Protein AF-A0A5J9VZ40-F1 (afdb_monomer)

Secondary structure (DSSP, 8-state):
-----HHHHHHHHHHTTS-GGG-HHHHHHHHHHHHHTTT-HHHHHHHHHHHHH---HHHHHHHHHHHHHHHHHHHHHHTT--EEE--SSTTS--EEE----PPPTTSPPPSSBHHHHHTTS----SS---B--------

Solvent-accessible surface area (backbone atoms only — not comparable to full-atom values): 8370 Å² total; per-residue (Å²): 130,87,81,74,46,60,39,59,48,20,42,50,51,28,43,62,90,53,66,56,84,84,36,56,71,58,44,51,51,32,41,53,43,23,61,70,37,58,95,35,65,67,57,35,52,54,52,14,48,56,41,40,80,44,87,41,73,68,56,47,50,52,50,44,55,47,53,54,52,47,49,55,27,48,54,35,41,77,73,73,36,71,28,69,36,75,34,72,48,80,87,53,86,64,46,74,53,81,80,87,78,86,81,59,95,87,55,90,72,55,90,43,44,42,66,36,39,39,66,48,78,38,81,84,75,84,89,81,68,58,37,72,87,77,76,77,84,75,129

Mean predicted aligned error: 8.85 Å

Foldseek 3Di:
DDPCQLLNVLQCLLQPPHDCVVPVLLSVLSNLLSVLCDPPSVSSNVLSNVNNVDVDNVLSVLSSVQSNQVSVQVVCVVVQHWGWHQASPNPDGTDIDNDDDDDDPPDDDFPAAPVCCRPVVDPDDDDDDHDYPPPDPDD

Sequence (139 aa):
MRHTSISSRVKTLAFGSMDPEMHPKFTQLAMEVARILNDSLLGANITAHLLRDNFDIHFWRKVLDFVTVLTHSLDLIIQGRPAQLERMDTSYKNLVVYHQYKCSSQQAVPKIGMVDVVYGRAKPCGKFEALTSLSTMNK

pLDDT: mean 77.77, std 15.24, range [28.55, 95.88]

Radius of gyration: 16.06 Å; Cα contacts (8 Å, |Δi|>4): 149; chains: 1; bounding box: 45×25×43 Å

Organism: NCBI:txid38414

Structure (mmCIF, N/CA/C/O backbone):
data_AF-A0A5J9VZ40-F1
#
_entry.id   AF-A0A5J9VZ40-F1
#
loop_
_atom_site.group_PDB
_atom_site.id
_atom_site.type_symbol
_atom_site.label_atom_id
_atom_site.label_alt_id
_atom_site.label_comp_id
_atom_site.label_asym_id
_atom_site.label_entity_id
_atom_site.label_seq_id
_atom_site.pdbx_PDB_ins_code
_atom_site.Cartn_x
_atom_site.Cartn_y
_atom_site.Cartn_z
_atom_site.occupancy
_atom_site.B_iso_or_equiv
_atom_site.auth_seq_id
_atom_site.auth_comp_id
_atom_site.auth_asym_id
_atom_site.auth_atom_id
_atom_site.pdbx_PDB_model_num
ATOM 1 N N . MET A 1 1 ? 25.342 -13.011 9.324 1.00 33.66 1 MET A N 1
ATOM 2 C CA . MET A 1 1 ? 23.899 -13.137 9.022 1.00 33.66 1 MET A CA 1
ATOM 3 C C . MET A 1 1 ? 23.501 -11.886 8.242 1.00 33.66 1 MET A C 1
ATOM 5 O O . MET A 1 1 ? 23.688 -10.798 8.768 1.00 33.66 1 MET A O 1
ATOM 9 N N . ARG A 1 2 ? 23.132 -11.986 6.954 1.00 39.97 2 ARG A N 1
ATOM 10 C CA . ARG A 1 2 ? 22.845 -10.790 6.136 1.00 39.97 2 ARG A CA 1
ATOM 11 C C . ARG A 1 2 ? 21.496 -10.223 6.576 1.00 39.97 2 ARG A C 1
ATOM 13 O O . ARG A 1 2 ? 20.471 -10.836 6.302 1.00 39.97 2 ARG A O 1
ATOM 20 N N . HIS A 1 3 ? 21.494 -9.079 7.252 1.00 44.28 3 HIS A N 1
ATOM 21 C CA . HIS A 1 3 ? 20.275 -8.295 7.411 1.00 44.28 3 HIS A CA 1
ATOM 22 C C . HIS A 1 3 ? 19.925 -7.717 6.039 1.00 44.28 3 HIS A C 1
ATOM 24 O O . HIS A 1 3 ? 20.432 -6.677 5.630 1.00 44.28 3 HIS A O 1
ATOM 30 N N . THR A 1 4 ? 19.115 -8.447 5.277 1.00 58.00 4 THR A N 1
ATOM 31 C CA . THR A 1 4 ? 18.535 -7.946 4.033 1.00 58.00 4 THR A CA 1
ATOM 32 C C . THR A 1 4 ? 17.579 -6.818 4.414 1.00 58.00 4 THR A C 1
ATOM 34 O O . THR A 1 4 ? 16.511 -7.074 4.969 1.00 58.00 4 THR A O 1
ATOM 37 N N . SER A 1 5 ? 17.994 -5.570 4.179 1.00 79.81 5 SER A N 1
ATOM 38 C CA . SER A 1 5 ? 17.183 -4.372 4.426 1.00 79.81 5 SER A CA 1
ATOM 39 C C . SER A 1 5 ? 15.802 -4.517 3.776 1.00 79.81 5 SER A C 1
ATOM 41 O O . SER A 1 5 ? 15.689 -5.082 2.682 1.00 79.81 5 SER A O 1
ATOM 43 N N . ILE A 1 6 ? 14.750 -3.993 4.412 1.00 77.56 6 ILE A N 1
ATOM 44 C C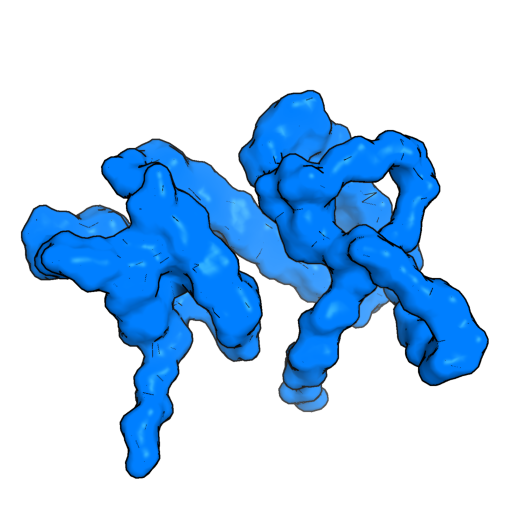A . ILE A 1 6 ? 13.377 -4.001 3.874 1.00 77.56 6 ILE A CA 1
ATOM 45 C C . ILE A 1 6 ? 13.351 -3.446 2.441 1.00 77.56 6 ILE A C 1
ATOM 47 O O . ILE A 1 6 ? 12.688 -4.021 1.584 1.00 77.56 6 ILE A O 1
ATOM 51 N N . SER A 1 7 ? 14.173 -2.433 2.144 1.00 81.31 7 SER A N 1
ATOM 52 C CA . SER A 1 7 ? 14.364 -1.899 0.787 1.00 81.31 7 SER A CA 1
ATOM 53 C C . SER A 1 7 ? 14.829 -2.957 -0.211 1.00 81.31 7 SER A C 1
ATOM 55 O O . SER A 1 7 ? 14.191 -3.168 -1.243 1.00 81.31 7 SER A O 1
ATOM 57 N N . SER A 1 8 ? 15.877 -3.713 0.130 1.00 82.94 8 SER A N 1
ATOM 58 C CA . SER A 1 8 ? 16.347 -4.805 -0.728 1.00 82.94 8 SER A CA 1
ATOM 59 C C . SER A 1 8 ? 15.305 -5.914 -0.892 1.00 82.94 8 SER A C 1
ATOM 61 O O . SER A 1 8 ? 15.196 -6.476 -1.974 1.00 82.94 8 SER A O 1
ATOM 63 N N . ARG A 1 9 ? 14.476 -6.187 0.125 1.00 84.38 9 ARG A N 1
ATOM 64 C CA . ARG A 1 9 ? 13.392 -7.175 0.014 1.00 84.38 9 ARG A CA 1
ATOM 65 C C . ARG A 1 9 ? 12.261 -6.711 -0.893 1.00 84.38 9 ARG A C 1
ATOM 67 O O . ARG A 1 9 ? 11.849 -7.485 -1.748 1.00 84.38 9 ARG A O 1
ATOM 74 N N . VAL A 1 10 ? 11.763 -5.486 -0.714 1.00 84.50 10 VAL A N 1
ATOM 75 C CA . VAL A 1 10 ? 10.695 -4.931 -1.561 1.00 84.50 10 VAL A CA 1
ATOM 76 C C . VAL A 1 10 ? 11.163 -4.886 -3.007 1.00 84.50 10 VAL A C 1
ATOM 78 O O . VAL A 1 10 ? 10.442 -5.356 -3.878 1.00 84.50 10 VAL A O 1
ATOM 81 N N . LYS A 1 11 ? 12.397 -4.428 -3.251 1.00 86.69 11 LYS A N 1
ATOM 82 C CA . LYS A 1 11 ? 13.007 -4.451 -4.583 1.00 86.69 11 LYS A CA 1
ATOM 83 C C . LYS A 1 11 ? 13.034 -5.873 -5.157 1.00 86.69 11 LYS A C 1
ATOM 85 O O . LYS A 1 11 ? 12.480 -6.099 -6.222 1.00 86.69 11 LYS A O 1
ATOM 90 N N . THR A 1 12 ? 13.596 -6.854 -4.452 1.00 89.75 12 THR A N 1
ATOM 91 C CA . THR A 1 12 ? 13.658 -8.236 -4.962 1.00 89.75 12 THR A CA 1
ATOM 92 C C . THR A 1 12 ? 12.271 -8.835 -5.217 1.00 89.75 12 THR A C 1
ATOM 94 O O . THR A 1 12 ? 12.042 -9.460 -6.247 1.00 89.75 12 THR A O 1
ATOM 97 N N . LEU A 1 13 ? 11.327 -8.650 -4.293 1.00 91.56 13 LEU A N 1
ATOM 98 C CA . LEU A 1 13 ? 10.002 -9.261 -4.387 1.00 91.56 13 LEU A CA 1
ATOM 99 C C . LEU A 1 13 ? 9.115 -8.596 -5.446 1.00 91.56 13 LEU A C 1
ATOM 101 O O . LEU A 1 13 ? 8.404 -9.316 -6.141 1.00 91.56 13 LEU A O 1
ATOM 105 N N . ALA A 1 14 ? 9.162 -7.267 -5.577 1.00 91.88 14 ALA A N 1
ATOM 106 C CA . ALA A 1 14 ? 8.339 -6.521 -6.531 1.00 91.88 14 ALA A CA 1
ATOM 107 C C . ALA A 1 14 ? 8.787 -6.732 -7.982 1.00 91.88 14 ALA A C 1
ATOM 109 O O . ALA A 1 14 ? 7.955 -6.771 -8.882 1.00 91.88 14 ALA A O 1
ATOM 110 N N . PHE A 1 15 ? 10.093 -6.896 -8.209 1.00 93.25 15 PHE A N 1
ATOM 111 C CA . PHE A 1 15 ? 10.647 -7.134 -9.543 1.00 93.25 15 PHE A CA 1
ATOM 112 C C . PHE A 1 15 ? 10.624 -8.609 -9.958 1.00 93.25 15 PHE A C 1
ATOM 114 O O . PHE A 1 15 ? 10.568 -8.912 -11.148 1.00 93.25 15 PHE A O 1
ATOM 121 N N . GLY A 1 16 ? 10.649 -9.545 -9.003 1.00 89.25 16 GLY A N 1
ATOM 122 C CA . GLY A 1 16 ? 10.676 -10.973 -9.311 1.00 89.25 16 GLY A CA 1
ATOM 123 C C . GLY A 1 16 ? 11.915 -11.341 -10.133 1.00 89.25 16 GLY A C 1
ATOM 124 O O . GLY A 1 16 ? 13.032 -11.258 -9.632 1.00 89.25 16 GLY A O 1
ATOM 125 N N . SER A 1 17 ? 11.714 -11.756 -11.387 1.00 89.12 17 SER A N 1
ATOM 126 C CA . SER A 1 17 ? 12.792 -12.075 -12.335 1.00 89.12 17 SER A CA 1
ATOM 127 C C . SER A 1 17 ? 13.205 -10.902 -13.233 1.00 89.12 17 SER A C 1
ATOM 129 O O . SER A 1 17 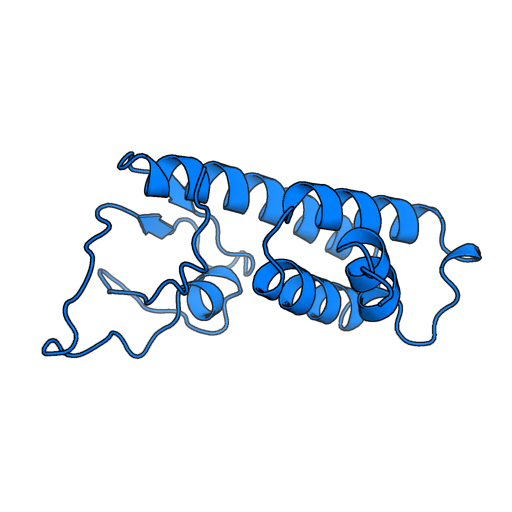? 14.104 -11.066 -14.053 1.00 89.12 17 SER A O 1
ATOM 131 N N . MET A 1 18 ? 12.533 -9.751 -13.142 1.00 91.06 18 MET A N 1
ATOM 132 C CA . MET A 1 18 ? 12.842 -8.571 -13.953 1.00 91.06 18 MET A CA 1
ATOM 133 C C . MET A 1 18 ? 14.077 -7.857 -13.408 1.00 91.06 18 MET A C 1
ATOM 135 O O . MET A 1 18 ? 14.232 -7.734 -12.193 1.00 91.06 18 MET A O 1
ATOM 139 N N . ASP A 1 19 ? 14.930 -7.348 -14.297 1.00 89.81 19 ASP A N 1
ATOM 140 C CA . ASP A 1 19 ? 16.123 -6.600 -13.903 1.00 89.81 19 ASP A CA 1
ATOM 141 C C . ASP A 1 19 ? 15.751 -5.180 -13.423 1.00 89.81 19 ASP A C 1
ATOM 143 O O . ASP A 1 19 ? 15.275 -4.365 -14.220 1.00 89.81 19 ASP A O 1
ATOM 147 N N . PRO A 1 20 ? 15.974 -4.834 -12.142 1.00 88.50 20 PRO A N 1
ATOM 148 C CA . PRO A 1 20 ? 15.658 -3.507 -11.627 1.00 88.50 20 PRO A CA 1
ATOM 149 C C . PRO A 1 20 ? 16.479 -2.373 -12.259 1.00 88.50 20 PRO A C 1
ATOM 151 O O . PRO A 1 20 ? 16.033 -1.221 -12.232 1.00 88.50 20 PRO A O 1
ATOM 154 N N . GLU A 1 21 ? 17.665 -2.664 -12.805 1.00 90.44 21 GLU A N 1
ATOM 155 C CA . GLU A 1 21 ? 18.519 -1.664 -13.464 1.00 90.44 21 GLU A CA 1
ATOM 156 C C . GLU A 1 21 ? 17.905 -1.173 -14.780 1.00 90.44 21 GLU A C 1
ATOM 158 O O . GLU A 1 21 ? 18.014 0.005 -15.120 1.00 90.44 21 GLU A O 1
ATOM 163 N N . MET A 1 22 ? 17.134 -2.032 -15.451 1.00 93.56 22 MET A N 1
ATOM 164 C CA . MET A 1 22 ? 16.402 -1.702 -16.680 1.00 93.56 22 MET A CA 1
ATOM 165 C C . MET A 1 22 ? 15.163 -0.827 -16.433 1.00 93.56 22 MET A C 1
ATOM 167 O O . MET A 1 22 ? 14.565 -0.294 -17.369 1.00 93.56 22 MET A O 1
ATOM 171 N N . HIS A 1 23 ? 14.764 -0.650 -15.171 1.00 93.56 23 HIS A N 1
ATOM 172 C CA . HIS A 1 23 ? 13.517 0.008 -14.786 1.00 93.56 23 HIS A CA 1
ATOM 173 C C . HIS A 1 23 ? 13.728 1.016 -13.636 1.00 93.56 23 HIS A C 1
ATOM 175 O O . HIS A 1 23 ? 13.127 0.888 -12.563 1.00 93.56 23 HIS A O 1
ATOM 181 N N . 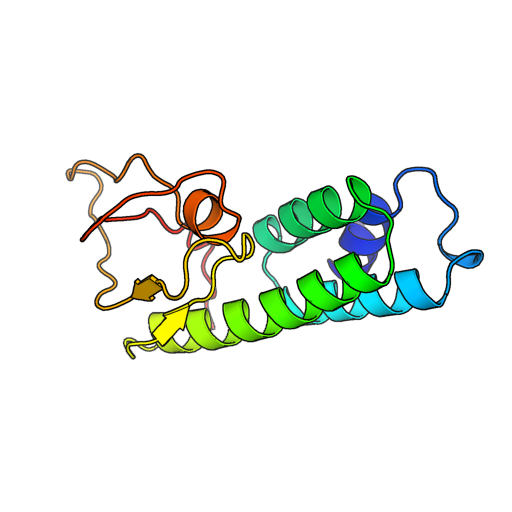PRO A 1 24 ? 14.532 2.078 -13.836 1.00 93.38 24 PRO A N 1
ATOM 182 C CA . PRO A 1 24 ? 14.962 2.976 -12.759 1.00 93.38 24 PRO A CA 1
ATOM 183 C C . PRO A 1 24 ? 13.802 3.669 -12.026 1.00 93.38 24 PRO A C 1
ATOM 185 O O . PRO A 1 24 ? 13.841 3.811 -10.805 1.00 93.38 24 PRO A O 1
ATOM 188 N N . LYS A 1 25 ? 12.725 4.036 -12.738 1.00 95.31 25 LYS A N 1
ATOM 189 C CA . LYS A 1 25 ? 11.528 4.652 -12.131 1.00 95.31 25 LYS A CA 1
ATOM 190 C C . LYS A 1 25 ? 10.801 3.703 -11.173 1.00 95.31 25 LYS A C 1
ATOM 192 O O . LYS A 1 25 ? 10.375 4.122 -10.102 1.00 95.31 25 LYS A O 1
ATOM 197 N N . PHE A 1 26 ? 10.679 2.431 -11.544 1.00 94.88 26 PHE A N 1
ATOM 198 C CA . PHE A 1 26 ? 10.083 1.404 -10.688 1.00 94.88 26 PHE A CA 1
ATOM 199 C C . PHE A 1 26 ? 10.980 1.147 -9.475 1.00 94.88 26 PHE A C 1
ATOM 201 O O . PHE A 1 26 ? 10.499 1.086 -8.348 1.00 94.88 26 PHE A O 1
ATOM 208 N N . THR A 1 27 ? 12.298 1.099 -9.682 1.00 94.62 27 THR A N 1
ATOM 209 C CA . THR A 1 27 ? 13.263 0.909 -8.594 1.00 94.62 27 THR A CA 1
ATOM 210 C C . THR A 1 27 ? 13.161 2.032 -7.566 1.00 94.62 27 THR A C 1
ATOM 212 O O . THR A 1 27 ? 13.135 1.754 -6.368 1.00 94.62 27 THR A O 1
ATOM 215 N N . GLN A 1 28 ? 13.024 3.284 -8.011 1.00 94.50 28 GLN A N 1
ATOM 216 C CA . GLN A 1 28 ? 12.791 4.419 -7.118 1.00 94.50 28 GLN A CA 1
ATOM 217 C C . GLN A 1 28 ? 11.505 4.248 -6.294 1.00 94.50 28 GLN A C 1
ATOM 219 O O . GLN A 1 28 ? 11.555 4.338 -5.069 1.00 94.50 28 GLN A O 1
ATOM 224 N N . LEU A 1 29 ? 10.377 3.931 -6.939 1.00 95.88 29 LEU A N 1
ATOM 225 C CA . LEU A 1 29 ? 9.098 3.732 -6.244 1.00 95.88 29 LEU A CA 1
ATOM 226 C C . LEU A 1 29 ? 9.158 2.577 -5.234 1.00 95.88 29 LEU A C 1
ATOM 228 O O . LEU A 1 29 ? 8.679 2.721 -4.113 1.00 95.88 29 LEU A O 1
ATOM 232 N N . ALA A 1 30 ? 9.791 1.453 -5.582 1.00 93.38 30 ALA A N 1
ATOM 233 C CA . ALA A 1 30 ? 9.977 0.327 -4.663 1.00 93.38 30 ALA A CA 1
ATOM 234 C C . ALA A 1 30 ? 10.773 0.728 -3.410 1.00 93.38 30 ALA A C 1
ATOM 236 O O . ALA A 1 30 ? 10.433 0.319 -2.298 1.00 93.38 30 ALA A O 1
ATOM 237 N N . MET A 1 31 ? 11.818 1.545 -3.573 1.00 92.44 31 MET A N 1
ATOM 238 C CA . MET A 1 31 ? 12.602 2.052 -2.446 1.00 92.44 31 MET A CA 1
ATOM 239 C C . MET A 1 31 ? 11.802 3.032 -1.580 1.00 92.44 31 MET A C 1
ATOM 241 O O . MET A 1 31 ? 11.891 2.967 -0.354 1.00 92.44 31 MET A O 1
ATOM 245 N N . GLU A 1 32 ? 11.000 3.910 -2.185 1.00 94.69 32 GLU A N 1
ATOM 246 C CA . GLU A 1 32 ? 10.131 4.839 -1.453 1.00 94.69 32 GLU A CA 1
ATOM 247 C C . GLU A 1 32 ? 9.055 4.095 -0.652 1.00 94.69 32 GLU A C 1
ATOM 249 O O . GLU A 1 32 ? 8.895 4.353 0.542 1.00 94.69 32 GLU A O 1
ATOM 254 N N . VAL A 1 33 ? 8.399 3.101 -1.261 1.00 91.50 33 VAL A N 1
ATOM 255 C CA . VAL A 1 33 ? 7.452 2.204 -0.580 1.00 91.50 33 VAL A CA 1
ATOM 256 C C . VAL A 1 33 ? 8.123 1.508 0.604 1.00 91.50 33 VAL A C 1
ATOM 258 O O . VAL A 1 33 ? 7.584 1.506 1.710 1.00 91.50 33 VAL A O 1
ATOM 261 N N . ALA A 1 34 ? 9.321 0.955 0.409 1.00 90.06 34 ALA A N 1
ATOM 262 C CA . ALA A 1 34 ? 10.053 0.286 1.479 1.00 90.06 34 ALA A CA 1
ATOM 263 C C . ALA A 1 34 ? 10.425 1.221 2.636 1.00 90.06 34 ALA A C 1
ATOM 265 O O . ALA A 1 34 ? 10.416 0.798 3.790 1.00 90.06 34 ALA A O 1
ATOM 266 N N . ARG A 1 35 ? 10.743 2.484 2.330 1.00 90.75 35 ARG A N 1
ATOM 267 C CA . ARG A 1 35 ? 11.043 3.516 3.327 1.00 90.75 35 ARG A CA 1
ATOM 268 C C . ARG A 1 35 ? 9.806 3.905 4.136 1.00 90.75 35 ARG A C 1
ATOM 270 O O . ARG A 1 35 ? 9.938 4.216 5.311 1.00 90.75 35 ARG A O 1
ATOM 277 N N . ILE A 1 36 ? 8.623 3.918 3.527 1.00 90.00 36 ILE A N 1
ATOM 278 C CA . ILE A 1 36 ? 7.368 4.236 4.226 1.00 90.00 36 ILE A CA 1
ATOM 279 C C . ILE A 1 36 ? 6.924 3.071 5.105 1.00 90.00 36 ILE A C 1
ATOM 281 O O . ILE A 1 36 ? 6.504 3.274 6.238 1.00 90.00 36 ILE A O 1
ATOM 285 N N . LEU A 1 37 ? 7.057 1.845 4.604 1.00 85.69 37 LEU A N 1
ATOM 286 C CA . LEU A 1 37 ? 6.725 0.622 5.336 1.00 85.69 37 LEU A CA 1
ATOM 287 C C . LEU A 1 37 ? 7.813 0.220 6.342 1.00 85.69 37 LEU A C 1
ATOM 289 O O . LEU A 1 37 ? 7.862 -0.946 6.734 1.00 85.69 37 LEU A O 1
ATOM 293 N N . ASN A 1 38 ? 8.694 1.151 6.726 1.00 76.31 38 ASN A N 1
ATOM 294 C CA . ASN A 1 38 ? 9.833 0.906 7.604 1.00 76.31 38 ASN A CA 1
ATOM 295 C C . ASN A 1 38 ? 9.425 0.046 8.811 1.00 76.31 38 ASN A C 1
ATOM 297 O O . ASN A 1 38 ? 8.377 0.258 9.415 1.00 76.31 38 ASN A O 1
ATOM 301 N N . ASP A 1 39 ? 10.234 -0.969 9.108 1.00 72.56 39 ASP A N 1
ATOM 302 C CA . ASP A 1 39 ? 10.024 -1.976 10.160 1.00 72.56 39 ASP A CA 1
ATOM 303 C C . ASP A 1 39 ? 8.787 -2.899 10.011 1.00 72.56 39 ASP A C 1
ATOM 305 O O . ASP A 1 39 ? 8.680 -3.906 10.715 1.00 72.56 39 ASP A O 1
ATOM 309 N N . SER A 1 40 ? 7.894 -2.669 9.037 1.00 81.00 40 SER A N 1
ATOM 310 C CA . SER A 1 40 ? 6.740 -3.536 8.748 1.00 81.00 40 SER A CA 1
ATOM 311 C C . SER A 1 40 ? 7.069 -4.604 7.702 1.00 81.00 40 SER A C 1
ATOM 313 O O . SER A 1 40 ? 6.798 -4.464 6.507 1.00 81.00 40 SER A O 1
ATOM 315 N N . LEU A 1 41 ? 7.620 -5.734 8.156 1.00 82.38 41 LEU A N 1
ATOM 316 C CA . LEU A 1 41 ? 7.958 -6.863 7.278 1.00 82.38 41 LEU A CA 1
ATOM 317 C C . LEU A 1 41 ? 6.735 -7.436 6.543 1.00 82.38 41 LEU A C 1
ATOM 319 O O . LEU A 1 41 ? 6.817 -7.784 5.363 1.00 82.38 41 LEU A O 1
ATOM 323 N N . LEU A 1 42 ? 5.602 -7.545 7.242 1.00 82.12 42 LEU A N 1
ATOM 324 C CA . LEU A 1 42 ? 4.356 -8.039 6.661 1.00 82.12 42 LEU A CA 1
ATOM 325 C C . LEU A 1 42 ? 3.822 -7.068 5.602 1.00 82.12 42 LEU A C 1
ATOM 327 O O . LEU A 1 42 ? 3.495 -7.507 4.500 1.00 82.12 42 LEU A O 1
ATOM 331 N N . GLY A 1 43 ? 3.792 -5.766 5.914 1.00 82.81 43 GLY A N 1
ATOM 332 C CA . GLY A 1 43 ? 3.376 -4.727 4.972 1.00 82.81 43 GLY A CA 1
ATOM 333 C C . GLY A 1 43 ? 4.246 -4.739 3.721 1.00 82.81 43 GLY A C 1
ATOM 334 O O . GLY A 1 43 ? 3.726 -4.869 2.618 1.00 82.81 43 GLY A O 1
ATOM 335 N N . ALA A 1 44 ? 5.570 -4.730 3.896 1.00 87.94 44 ALA A N 1
ATOM 336 C CA . ALA A 1 44 ? 6.532 -4.775 2.799 1.00 87.94 44 ALA A CA 1
ATOM 337 C C . ALA A 1 44 ? 6.336 -5.992 1.881 1.00 87.94 44 ALA A C 1
ATOM 339 O O . ALA A 1 44 ? 6.356 -5.849 0.660 1.00 87.94 44 ALA A O 1
ATOM 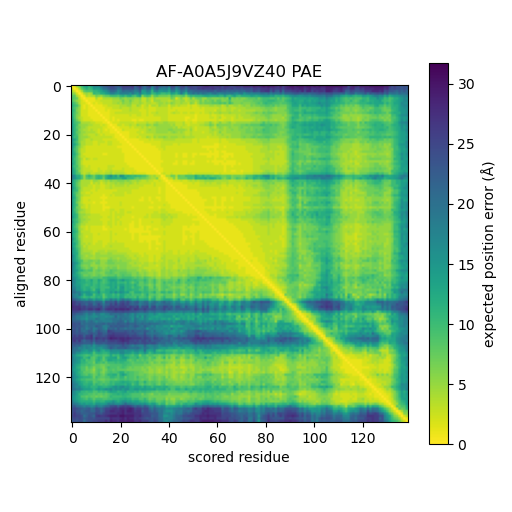340 N N . ASN A 1 45 ? 6.112 -7.185 2.446 1.00 88.31 45 ASN A N 1
ATOM 341 C CA . ASN A 1 45 ? 5.871 -8.383 1.644 1.00 88.31 45 ASN A CA 1
ATOM 342 C C . ASN A 1 45 ? 4.551 -8.279 0.863 1.00 88.31 45 ASN A C 1
ATOM 344 O O . ASN A 1 45 ? 4.557 -8.551 -0.335 1.00 88.31 45 ASN A O 1
ATOM 348 N N . ILE A 1 46 ? 3.441 -7.885 1.501 1.00 85.81 46 ILE A N 1
ATOM 349 C CA . ILE A 1 46 ? 2.132 -7.765 0.831 1.00 85.81 46 ILE A CA 1
ATOM 350 C C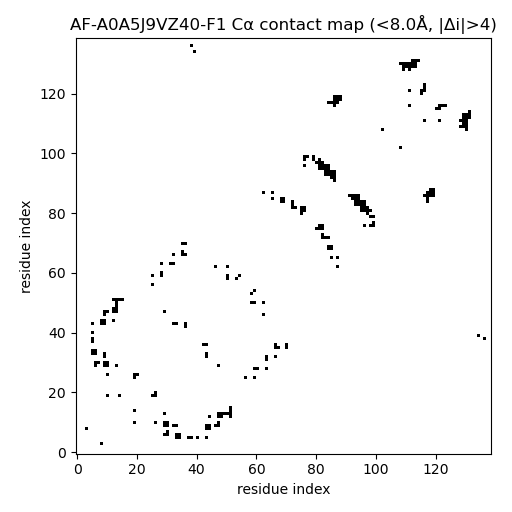 . ILE A 1 46 ? 2.216 -6.751 -0.311 1.00 85.81 46 ILE A C 1
ATOM 352 O O . ILE A 1 46 ? 1.851 -7.063 -1.443 1.00 85.81 46 ILE A O 1
ATOM 356 N N . THR A 1 47 ? 2.750 -5.560 -0.034 1.00 88.69 47 THR A N 1
ATOM 357 C CA . THR A 1 47 ? 2.861 -4.497 -1.032 1.00 88.69 47 THR A CA 1
ATOM 358 C C . THR A 1 47 ? 3.767 -4.905 -2.189 1.00 88.69 47 THR A C 1
ATOM 360 O O . THR A 1 47 ? 3.411 -4.670 -3.338 1.00 88.69 47 THR A O 1
ATOM 363 N N . ALA A 1 48 ? 4.892 -5.578 -1.929 1.00 92.06 48 ALA A N 1
ATOM 364 C CA . ALA A 1 48 ? 5.767 -6.046 -3.000 1.00 92.06 48 ALA A CA 1
ATOM 365 C C . ALA A 1 48 ? 5.084 -7.069 -3.925 1.00 92.06 48 ALA A C 1
ATOM 367 O O . ALA A 1 48 ? 5.262 -6.999 -5.137 1.00 92.06 48 ALA A O 1
ATOM 368 N N . HIS A 1 49 ? 4.268 -7.980 -3.382 1.00 90.62 49 HIS A N 1
ATOM 369 C CA . HIS A 1 49 ? 3.499 -8.921 -4.206 1.00 90.62 49 HIS A CA 1
ATOM 370 C C . HIS A 1 49 ? 2.445 -8.195 -5.051 1.00 90.62 49 HIS A C 1
ATOM 372 O O . HIS A 1 49 ? 2.348 -8.457 -6.242 1.00 90.62 49 HIS A O 1
ATOM 378 N N . LEU A 1 50 ? 1.735 -7.219 -4.474 1.00 88.44 50 LEU A N 1
ATOM 379 C CA . LEU A 1 50 ? 0.767 -6.404 -5.218 1.00 88.44 50 LEU A CA 1
ATOM 380 C C . LEU A 1 50 ? 1.412 -5.632 -6.373 1.00 88.44 50 LEU A C 1
ATOM 382 O O . LEU A 1 50 ? 0.851 -5.578 -7.462 1.00 88.44 50 LEU A O 1
ATOM 386 N N . LEU A 1 51 ? 2.588 -5.044 -6.141 1.00 92.62 51 LEU A N 1
ATOM 387 C CA . LEU A 1 51 ? 3.354 -4.338 -7.170 1.00 92.62 51 LEU A CA 1
ATOM 388 C C . LEU A 1 51 ? 3.816 -5.285 -8.286 1.00 92.62 51 LEU A C 1
ATOM 390 O O . LEU A 1 51 ? 3.757 -4.918 -9.458 1.00 92.62 51 LEU A O 1
ATOM 394 N N . ARG A 1 52 ? 4.245 -6.504 -7.935 1.00 93.38 52 ARG A N 1
ATOM 395 C CA . ARG A 1 52 ? 4.658 -7.526 -8.906 1.00 93.38 52 ARG A CA 1
ATOM 396 C C . ARG A 1 52 ? 3.497 -7.992 -9.781 1.00 93.38 52 ARG A C 1
ATOM 398 O O . ARG A 1 52 ? 3.672 -8.164 -10.983 1.00 93.38 52 ARG A O 1
ATOM 405 N N . ASP A 1 53 ? 2.329 -8.200 -9.181 1.00 90.25 53 ASP A N 1
ATOM 406 C CA . ASP A 1 53 ? 1.150 -8.718 -9.880 1.00 90.25 53 ASP A CA 1
ATOM 407 C C . ASP A 1 53 ? 0.561 -7.689 -10.868 1.00 90.25 53 ASP A C 1
ATOM 409 O O . ASP A 1 53 ? -0.200 -8.056 -11.764 1.00 90.25 53 ASP A O 1
ATOM 413 N N . ASN A 1 54 ? 0.932 -6.407 -10.745 1.00 89.06 54 ASN A N 1
ATOM 414 C CA . ASN A 1 54 ? 0.567 -5.355 -11.690 1.00 89.06 54 ASN A CA 1
ATOM 415 C C . ASN A 1 54 ? 1.736 -4.386 -11.944 1.00 89.06 54 ASN A C 1
ATOM 417 O O . ASN A 1 54 ? 1.905 -3.367 -11.265 1.00 89.06 54 ASN A O 1
ATOM 421 N N . PHE A 1 55 ? 2.540 -4.708 -12.959 1.00 90.31 55 PHE A N 1
ATOM 422 C CA . PHE A 1 55 ? 3.726 -3.947 -13.350 1.00 90.31 55 PHE A CA 1
ATOM 423 C C . PHE A 1 55 ? 3.381 -2.734 -14.239 1.00 90.31 55 PHE A C 1
ATOM 425 O O . PHE A 1 55 ? 3.774 -2.648 -15.400 1.00 90.31 55 PHE A O 1
ATOM 432 N N . ASP A 1 56 ? 2.628 -1.786 -13.680 1.00 93.12 56 ASP A N 1
ATOM 433 C CA . ASP A 1 56 ? 2.249 -0.521 -14.317 1.00 93.12 56 ASP A CA 1
ATOM 434 C C . ASP A 1 56 ? 2.677 0.682 -13.462 1.00 93.12 56 ASP A C 1
ATOM 436 O O . ASP A 1 56 ? 2.508 0.704 -12.241 1.00 93.12 56 ASP A O 1
ATOM 440 N N . ILE A 1 57 ? 3.226 1.722 -14.094 1.00 93.12 57 ILE A N 1
ATOM 441 C CA . ILE A 1 57 ? 3.802 2.858 -13.360 1.00 93.12 57 ILE A CA 1
ATOM 442 C C . ILE A 1 57 ? 2.739 3.700 -12.642 1.00 93.12 57 ILE A C 1
ATOM 444 O O . ILE A 1 57 ? 3.009 4.251 -11.572 1.00 93.12 57 ILE A O 1
ATOM 448 N N . HIS A 1 58 ? 1.530 3.807 -13.200 1.00 93.00 58 HIS A N 1
ATOM 449 C CA . HIS A 1 58 ? 0.433 4.530 -12.562 1.00 93.00 58 HIS A CA 1
ATOM 450 C C . HIS A 1 58 ? -0.103 3.740 -11.371 1.00 93.00 58 HIS A C 1
ATOM 452 O O . HIS A 1 58 ? -0.364 4.322 -10.318 1.00 93.00 58 HIS A O 1
ATOM 458 N N . PHE A 1 59 ? -0.185 2.415 -11.500 1.00 89.94 59 PHE A N 1
ATOM 459 C CA . PHE A 1 59 ? -0.521 1.527 -10.398 1.00 89.94 59 PHE A CA 1
ATOM 460 C C . PHE A 1 59 ? 0.494 1.627 -9.253 1.00 89.94 59 PHE A C 1
ATOM 462 O O . PHE A 1 59 ? 0.099 1.811 -8.104 1.00 89.94 59 PHE A O 1
ATOM 469 N N . TRP A 1 60 ? 1.796 1.595 -9.548 1.00 94.31 60 TRP A N 1
ATOM 470 C CA . TRP A 1 60 ? 2.843 1.712 -8.527 1.00 94.31 60 TRP A CA 1
ATOM 471 C C . TRP A 1 60 ? 2.803 3.062 -7.799 1.00 94.31 60 TRP A C 1
ATOM 473 O O . TRP A 1 60 ? 2.969 3.106 -6.581 1.00 94.31 60 TRP A O 1
ATOM 483 N N . ARG A 1 61 ? 2.519 4.159 -8.514 1.00 94.19 61 ARG A N 1
ATOM 484 C CA . ARG A 1 61 ? 2.290 5.477 -7.895 1.00 94.19 61 ARG A CA 1
ATOM 485 C C . ARG A 1 61 ? 1.057 5.482 -6.994 1.00 94.19 61 ARG A C 1
ATOM 487 O O . ARG A 1 61 ? 1.145 5.928 -5.859 1.00 94.19 61 ARG A O 1
ATOM 494 N N . LYS A 1 62 ? -0.058 4.902 -7.451 1.00 90.69 62 LYS A N 1
ATOM 495 C CA . LYS A 1 62 ? -1.276 4.762 -6.639 1.00 90.69 62 LYS A CA 1
ATOM 496 C C . LYS A 1 62 ? -1.015 3.964 -5.356 1.00 90.69 62 LYS A C 1
ATOM 498 O O . LYS A 1 62 ? -1.530 4.318 -4.301 1.00 90.69 62 LYS A O 1
ATOM 503 N N . VAL A 1 63 ? -0.216 2.896 -5.435 1.00 90.38 63 VAL A N 1
ATOM 504 C CA . VAL A 1 63 ? 0.212 2.119 -4.261 1.00 90.38 63 VAL A CA 1
ATOM 505 C C . VAL A 1 63 ? 1.042 2.979 -3.312 1.00 90.38 63 VAL A C 1
ATOM 507 O O . VAL A 1 63 ? 0.803 2.924 -2.110 1.00 90.38 63 VAL A O 1
ATOM 510 N N . LEU A 1 64 ? 1.988 3.769 -3.828 1.00 92.25 64 LEU A N 1
ATOM 511 C CA . LEU A 1 64 ? 2.811 4.671 -3.021 1.00 92.25 64 LEU A CA 1
ATOM 512 C C . LEU A 1 64 ? 1.955 5.699 -2.260 1.00 92.25 64 LEU A C 1
ATOM 514 O O . LEU A 1 64 ? 2.106 5.846 -1.045 1.00 92.25 64 LEU A O 1
ATOM 518 N N . ASP A 1 65 ? 1.029 6.365 -2.951 1.00 90.56 65 ASP A N 1
ATOM 519 C CA . ASP A 1 65 ? 0.101 7.322 -2.336 1.00 90.56 65 ASP A CA 1
ATOM 520 C C . ASP A 1 65 ? -0.729 6.639 -1.240 1.00 90.56 65 ASP A C 1
ATOM 522 O O . ASP A 1 65 ? -0.830 7.124 -0.111 1.00 90.56 65 ASP A O 1
ATOM 526 N N . PHE A 1 66 ? -1.245 5.446 -1.539 1.00 87.12 66 PHE A N 1
ATOM 527 C CA . PHE A 1 66 ? -2.028 4.652 -0.603 1.00 87.12 66 PHE A CA 1
ATOM 528 C C . PHE A 1 66 ? -1.246 4.254 0.653 1.00 87.12 66 PHE A C 1
ATOM 530 O O . PHE A 1 66 ? -1.746 4.450 1.760 1.00 87.12 66 PHE A O 1
ATOM 537 N N . VAL A 1 67 ? -0.024 3.719 0.523 1.00 87.62 67 VAL A N 1
ATOM 538 C CA . VAL A 1 67 ? 0.773 3.332 1.702 1.00 87.62 67 VAL A CA 1
ATOM 539 C C . VAL A 1 67 ? 1.181 4.547 2.530 1.00 87.62 67 VAL A C 1
ATOM 541 O O . VAL A 1 67 ? 1.257 4.443 3.750 1.00 87.62 67 VAL A O 1
ATOM 544 N N . THR A 1 68 ? 1.374 5.708 1.897 1.00 88.62 68 THR A N 1
ATOM 545 C CA . THR A 1 68 ? 1.648 6.972 2.595 1.00 88.62 68 THR A CA 1
ATOM 546 C C . THR A 1 68 ? 0.482 7.356 3.506 1.00 88.62 68 THR A C 1
ATOM 548 O O . THR A 1 68 ? 0.679 7.606 4.697 1.00 88.62 68 THR A O 1
ATOM 551 N N . VAL A 1 69 ? -0.741 7.354 2.966 1.00 85.31 69 VAL A N 1
ATOM 552 C CA . VAL A 1 69 ? -1.961 7.667 3.727 1.00 85.31 69 VAL A CA 1
ATOM 553 C C . VAL A 1 69 ? -2.220 6.610 4.800 1.00 85.31 69 VAL A C 1
ATOM 555 O O . VAL A 1 69 ? -2.494 6.956 5.948 1.00 85.31 69 VAL A O 1
ATOM 558 N N . LEU A 1 70 ? -2.084 5.325 4.458 1.00 83.31 70 LEU A N 1
ATOM 559 C CA . LEU A 1 70 ? -2.287 4.206 5.379 1.00 83.31 70 LEU A CA 1
ATOM 560 C C . LEU A 1 70 ? -1.359 4.296 6.592 1.00 83.31 70 LEU A C 1
ATOM 562 O O . LEU A 1 70 ? -1.846 4.207 7.716 1.00 83.31 70 LEU A O 1
ATOM 566 N N . THR A 1 71 ? -0.053 4.489 6.390 1.00 83.19 71 THR A N 1
ATOM 567 C CA . THR A 1 71 ? 0.909 4.581 7.498 1.00 83.19 71 THR A CA 1
ATOM 568 C C . THR A 1 71 ? 0.589 5.765 8.408 1.00 83.19 71 THR A C 1
ATOM 570 O O . THR A 1 71 ? 0.503 5.588 9.620 1.00 83.19 71 THR A O 1
ATOM 573 N N . HIS A 1 72 ? 0.305 6.943 7.843 1.00 83.19 72 HIS A N 1
ATOM 574 C CA . HIS A 1 72 ? -0.063 8.117 8.637 1.00 83.19 72 HIS A CA 1
ATOM 575 C C . HIS A 1 72 ? -1.356 7.898 9.445 1.00 83.19 72 HIS A C 1
ATOM 577 O O . HIS A 1 72 ? -1.420 8.220 10.632 1.00 83.19 72 HIS A O 1
ATOM 583 N N . SER A 1 73 ? -2.389 7.312 8.833 1.00 81.50 73 SER A N 1
ATOM 584 C CA . SER A 1 73 ? -3.640 6.998 9.532 1.00 81.50 73 SER A CA 1
ATOM 585 C C . SER A 1 73 ? -3.449 5.932 10.613 1.00 81.50 73 SER A C 1
ATOM 587 O O . SER A 1 73 ? -4.043 6.048 11.684 1.00 81.50 73 SER A O 1
ATOM 589 N N . LEU A 1 74 ? -2.608 4.918 10.382 1.00 78.50 74 LEU A N 1
ATOM 590 C CA . LEU A 1 74 ? -2.276 3.913 11.395 1.00 78.50 74 LEU A CA 1
ATOM 591 C C . LEU A 1 74 ? -1.531 4.526 12.584 1.00 78.50 74 LEU A C 1
ATOM 593 O O . LEU A 1 74 ? -1.865 4.196 13.719 1.00 78.50 74 LEU A O 1
ATOM 597 N N . ASP A 1 75 ? -0.601 5.452 12.351 1.00 81.06 75 ASP A N 1
ATOM 598 C CA . ASP A 1 75 ? 0.100 6.162 13.426 1.00 81.06 75 ASP A CA 1
ATOM 599 C C . ASP A 1 75 ? -0.871 6.962 14.305 1.00 81.06 75 ASP A C 1
ATOM 601 O O . ASP A 1 75 ? -0.762 6.943 15.533 1.00 81.06 75 ASP A O 1
ATOM 605 N N . LEU A 1 76 ? -1.861 7.625 13.695 1.00 80.75 76 LEU A N 1
ATOM 606 C CA . LEU A 1 76 ? -2.926 8.314 14.429 1.00 80.75 76 LEU A CA 1
ATOM 607 C C . LEU A 1 76 ? -3.765 7.334 15.263 1.00 80.75 76 LEU A C 1
ATOM 609 O O . LEU A 1 76 ? -4.020 7.602 16.439 1.00 80.75 76 LEU A O 1
ATOM 613 N N . ILE A 1 77 ? -4.139 6.187 14.688 1.00 76.25 77 ILE A N 1
ATOM 614 C CA . ILE A 1 77 ? -4.918 5.144 15.376 1.00 76.25 77 ILE A CA 1
ATOM 615 C C . ILE A 1 77 ? -4.147 4.576 16.568 1.00 76.25 77 ILE A C 1
ATOM 617 O O . ILE A 1 77 ? -4.716 4.443 17.650 1.00 76.25 77 ILE A O 1
ATOM 621 N N . ILE A 1 78 ? -2.854 4.285 16.396 1.00 74.12 78 ILE A N 1
ATOM 622 C CA . ILE A 1 78 ? -1.976 3.782 17.465 1.00 74.12 78 ILE A CA 1
ATOM 623 C C . ILE A 1 78 ? -1.876 4.802 18.609 1.00 74.12 78 ILE A C 1
ATOM 625 O O . ILE A 1 78 ? -1.814 4.421 19.776 1.00 74.12 78 ILE A O 1
ATOM 629 N N . GLN A 1 79 ? -1.924 6.099 18.296 1.00 77.44 79 GLN A N 1
ATOM 630 C CA . GLN A 1 79 ? -1.977 7.183 19.283 1.00 77.44 79 GLN A CA 1
ATOM 631 C C . GLN A 1 79 ? -3.367 7.376 19.920 1.00 77.44 79 GLN A C 1
ATOM 633 O O . GLN A 1 79 ? -3.568 8.327 20.676 1.00 77.44 79 GLN A O 1
ATOM 638 N N . GLY A 1 80 ? -4.339 6.512 19.616 1.00 75.88 80 GLY A N 1
ATOM 639 C CA . GLY A 1 80 ? -5.706 6.599 20.127 1.00 75.88 80 GLY A CA 1
ATOM 640 C C . GLY A 1 80 ? -6.538 7.712 19.489 1.00 75.88 80 GLY A C 1
ATOM 641 O O . GLY A 1 80 ? -7.584 8.074 20.026 1.00 75.88 80 GLY A O 1
ATOM 642 N N . ARG A 1 81 ? -6.088 8.277 18.361 1.00 76.81 81 ARG A N 1
ATOM 643 C CA . ARG A 1 81 ? -6.821 9.306 17.620 1.00 76.81 81 ARG A CA 1
ATOM 644 C C . ARG A 1 81 ? -7.642 8.653 16.507 1.00 76.81 81 ARG A C 1
ATOM 646 O O . ARG A 1 81 ? -7.135 7.768 15.817 1.00 76.81 81 ARG A O 1
ATOM 653 N N . PRO A 1 82 ? -8.892 9.087 16.284 1.00 74.62 82 PRO A N 1
ATOM 654 C CA . PRO A 1 82 ? -9.668 8.599 15.156 1.00 74.62 82 PRO A CA 1
ATOM 655 C C . PRO A 1 82 ? -8.998 9.016 13.843 1.00 74.62 82 PRO A C 1
ATOM 657 O O . PRO A 1 82 ? -8.582 10.165 13.687 1.00 74.62 82 PRO A O 1
ATOM 660 N N . ALA A 1 83 ? -8.927 8.089 12.890 1.00 79.00 83 ALA A N 1
ATOM 661 C CA . ALA A 1 83 ? -8.408 8.356 11.555 1.00 79.00 83 ALA A CA 1
ATOM 662 C C . ALA A 1 83 ? -9.342 7.791 10.486 1.00 79.00 83 ALA A C 1
ATOM 664 O O . ALA A 1 83 ? -9.975 6.743 10.664 1.00 79.00 83 ALA A O 1
ATOM 665 N N . GLN A 1 84 ? -9.409 8.502 9.363 1.00 73.19 84 GLN A N 1
ATOM 666 C CA . GLN A 1 84 ? -10.019 7.984 8.150 1.00 73.19 84 GLN A CA 1
ATOM 667 C C . GLN A 1 84 ? -8.976 7.180 7.387 1.00 73.19 84 GLN A C 1
ATOM 669 O O . GLN A 1 84 ? -7.815 7.575 7.268 1.00 73.19 84 GLN A O 1
ATOM 674 N N . LEU A 1 85 ? -9.405 6.036 6.888 1.00 73.06 85 LEU A N 1
ATOM 675 C CA . LEU A 1 85 ? -8.594 5.118 6.133 1.00 73.06 85 LEU A CA 1
ATOM 676 C C . LEU A 1 85 ? -9.243 4.881 4.781 1.00 73.06 85 LEU A C 1
ATOM 678 O O . LEU A 1 85 ? -10.404 4.478 4.679 1.00 73.06 85 LEU A O 1
ATOM 682 N N . GLU A 1 86 ? -8.483 5.142 3.732 1.00 70.00 86 GLU A N 1
ATOM 683 C CA . GLU A 1 86 ? -8.911 4.834 2.379 1.00 70.00 86 GLU A CA 1
ATOM 684 C C . GLU A 1 86 ? -8.651 3.354 2.091 1.00 70.00 86 GLU A C 1
ATOM 686 O O . GLU A 1 86 ? -7.701 2.763 2.605 1.00 70.00 86 GLU A O 1
ATOM 691 N N . ARG A 1 87 ? -9.527 2.728 1.301 1.00 74.19 87 ARG A N 1
ATOM 692 C CA . ARG A 1 87 ? -9.308 1.374 0.780 1.00 74.19 87 ARG A CA 1
ATOM 693 C C . ARG A 1 87 ? -8.623 1.479 -0.576 1.00 74.19 87 ARG A C 1
ATOM 695 O O . ARG A 1 87 ? -8.917 2.384 -1.352 1.00 74.19 87 ARG A O 1
ATOM 702 N N . MET A 1 88 ? -7.749 0.523 -0.880 1.00 74.62 88 MET A N 1
ATOM 703 C CA . MET A 1 88 ? -7.031 0.512 -2.158 1.00 74.62 88 MET A CA 1
ATOM 704 C C . MET A 1 88 ? -7.978 0.279 -3.351 1.00 74.62 88 MET A C 1
ATOM 706 O O . MET A 1 88 ? -7.795 0.850 -4.432 1.00 74.62 88 MET A O 1
ATOM 710 N N . ASP A 1 89 ? -9.012 -0.543 -3.140 1.00 69.62 89 ASP A N 1
ATOM 711 C CA . ASP A 1 89 ? -10.138 -0.691 -4.061 1.00 69.62 89 ASP A CA 1
ATOM 712 C C . ASP A 1 89 ? -11.046 0.539 -3.932 1.00 69.62 89 ASP A C 1
ATOM 714 O O . ASP A 1 89 ? -11.808 0.696 -2.976 1.00 69.62 89 ASP A O 1
ATOM 718 N N . THR A 1 90 ? -10.945 1.415 -4.928 1.00 57.94 90 THR A N 1
ATOM 719 C CA . THR A 1 90 ? -11.613 2.717 -5.056 1.00 57.94 90 THR A CA 1
ATOM 720 C C . THR A 1 90 ? -13.148 2.666 -5.046 1.00 57.94 90 THR A C 1
ATOM 722 O O . THR A 1 90 ? -13.787 3.714 -5.105 1.00 57.94 90 THR A O 1
ATOM 725 N N . SER A 1 91 ? -13.753 1.478 -4.957 1.00 52.62 91 SER A N 1
ATOM 726 C CA . SER A 1 91 ? -15.207 1.273 -4.994 1.00 52.62 91 SER A CA 1
ATOM 727 C C . SER A 1 91 ? -15.933 1.644 -3.689 1.00 52.62 91 SER A C 1
ATOM 729 O O . SER A 1 91 ? -17.130 1.914 -3.718 1.00 52.62 91 SER A O 1
ATOM 731 N N . TYR A 1 92 ? -15.240 1.690 -2.544 1.00 46.91 92 TYR A N 1
ATOM 732 C CA . TYR A 1 92 ? -15.833 2.073 -1.254 1.00 46.91 92 TYR A CA 1
ATOM 733 C C . TYR A 1 92 ? -14.973 3.127 -0.564 1.00 46.91 92 TYR A C 1
ATOM 735 O O . TYR A 1 92 ? -13.870 2.843 -0.099 1.00 46.91 92 TYR A O 1
ATOM 743 N N . LYS A 1 93 ? -15.500 4.352 -0.496 1.00 54.00 93 LYS A N 1
ATOM 744 C CA . LYS A 1 93 ? -14.846 5.485 0.156 1.00 54.00 93 LYS A CA 1
ATOM 745 C C . LYS A 1 93 ? -15.052 5.403 1.669 1.00 54.00 93 LYS A C 1
ATOM 747 O O . LYS A 1 93 ? -16.181 5.460 2.144 1.00 54.00 93 LYS A O 1
ATOM 752 N N . ASN A 1 94 ? -13.931 5.345 2.380 1.00 60.50 94 ASN A N 1
ATOM 753 C CA . ASN A 1 94 ? -13.758 5.704 3.788 1.00 60.50 94 ASN A CA 1
ATOM 754 C C . ASN A 1 94 ? -14.117 4.607 4.805 1.00 60.50 94 ASN A C 1
ATOM 756 O O . ASN A 1 94 ? -15.274 4.317 5.096 1.00 60.50 94 ASN A O 1
ATOM 760 N N . LEU A 1 95 ? -13.077 4.038 5.407 1.00 63.69 95 LEU A N 1
ATOM 761 C CA . LEU A 1 95 ? -13.126 3.256 6.634 1.00 63.69 95 LEU A CA 1
ATOM 762 C C . LEU A 1 95 ? -12.726 4.182 7.784 1.00 63.69 95 LEU A C 1
ATOM 764 O O . LEU A 1 95 ? -11.661 4.782 7.741 1.00 63.69 95 LEU A O 1
ATOM 768 N N . VAL A 1 96 ? -13.564 4.328 8.806 1.00 61.84 96 VAL A N 1
ATOM 769 C CA . VAL A 1 96 ? -13.224 5.142 9.984 1.00 61.84 96 VAL A CA 1
ATOM 770 C C . VAL A 1 96 ? -12.906 4.210 11.138 1.00 61.8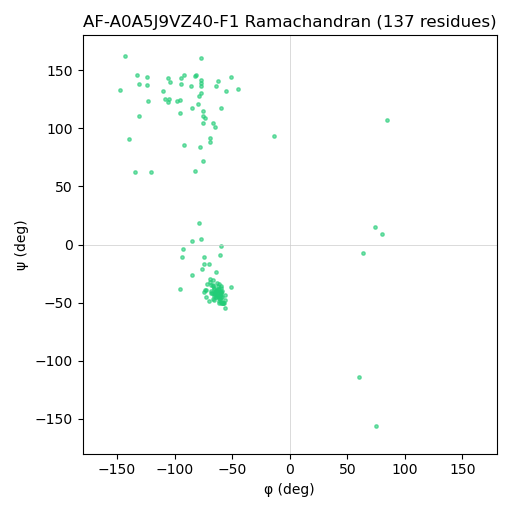4 96 VAL A C 1
ATOM 772 O O . VAL A 1 96 ? -13.738 3.383 11.518 1.00 61.84 96 VAL A O 1
ATOM 775 N N . VAL A 1 97 ? -11.704 4.333 11.694 1.00 68.06 97 VAL A N 1
ATOM 776 C CA . VAL A 1 97 ? -11.300 3.556 12.869 1.00 68.06 97 VAL A CA 1
ATOM 777 C C . VAL A 1 97 ? -11.552 4.397 14.117 1.00 68.06 97 VAL A C 1
ATOM 779 O O . VAL A 1 97 ? -10.923 5.435 14.306 1.00 68.06 97 VAL A O 1
ATOM 782 N N . TYR A 1 98 ? -12.499 3.952 14.949 1.00 56.09 98 TYR A N 1
ATOM 783 C CA . TYR A 1 98 ? -12.941 4.676 16.150 1.00 56.09 98 TYR A CA 1
ATOM 784 C C . TYR A 1 98 ? -12.239 4.231 17.435 1.00 56.09 98 TYR A C 1
ATOM 786 O O . TYR A 1 98 ? -11.960 5.064 18.290 1.00 56.09 98 TYR A O 1
ATOM 794 N N . HIS A 1 99 ? -11.969 2.932 17.595 1.00 62.00 99 HIS A N 1
ATOM 795 C CA . HIS A 1 99 ? -11.449 2.382 18.846 1.00 62.00 99 HIS A CA 1
ATOM 796 C C . HIS A 1 99 ? -10.515 1.203 18.594 1.00 62.00 99 HIS A C 1
ATOM 798 O O . HIS A 1 99 ? -10.856 0.281 17.855 1.00 62.00 99 HIS A O 1
ATOM 804 N N . GLN A 1 100 ? -9.364 1.222 19.262 1.00 64.06 100 GLN A N 1
ATOM 805 C CA . GLN A 1 100 ? -8.460 0.086 19.367 1.00 64.06 100 GLN A CA 1
ATOM 806 C C . GLN A 1 100 ? -8.534 -0.451 20.797 1.00 64.06 100 GLN A C 1
ATOM 808 O O . GLN A 1 100 ? -8.325 0.291 21.754 1.00 64.06 100 GLN A O 1
ATOM 813 N N . TYR A 1 101 ? -8.828 -1.737 20.954 1.00 64.56 101 TYR A N 1
ATOM 814 C CA . TYR A 1 101 ? -8.764 -2.430 22.239 1.00 64.56 101 TYR A CA 1
ATOM 815 C C . TYR A 1 101 ? -7.844 -3.645 22.110 1.00 64.56 101 TYR A C 1
ATOM 817 O O . TYR A 1 101 ? -7.773 -4.282 21.059 1.00 64.56 101 TYR A O 1
ATOM 825 N N . LYS A 1 102 ? -7.095 -3.949 23.175 1.00 62.69 102 LYS A N 1
ATOM 826 C CA . LYS A 1 102 ? -6.315 -5.187 23.272 1.00 62.69 102 LYS A CA 1
ATOM 827 C C . LYS A 1 102 ? -7.245 -6.288 23.785 1.00 62.69 102 LYS A C 1
ATOM 829 O O . LYS A 1 102 ? -7.737 -6.182 24.905 1.00 62.69 102 LYS A O 1
ATOM 834 N N . CYS A 1 103 ? -7.482 -7.331 22.994 1.00 57.72 103 CYS A N 1
ATOM 835 C CA . CYS A 1 103 ? -8.196 -8.519 23.469 1.00 57.72 103 CYS A CA 1
ATOM 836 C C . CYS A 1 103 ? -7.283 -9.407 24.321 1.00 57.72 103 CYS A C 1
ATOM 838 O O . CYS A 1 103 ? -6.121 -9.626 23.972 1.00 57.72 103 CYS A O 1
ATOM 840 N N . SER A 1 104 ? -7.825 -9.954 25.413 1.00 58.06 104 SER A N 1
ATOM 841 C CA . SER A 1 104 ? -7.207 -11.077 26.123 1.00 58.06 104 SER A CA 1
ATOM 842 C C . SER A 1 104 ? -7.458 -12.385 25.362 1.00 58.06 104 SER A C 1
ATOM 844 O O . SER A 1 104 ? -8.385 -12.483 24.556 1.00 58.06 104 SER A O 1
ATOM 846 N N . SER A 1 105 ? -6.655 -13.414 25.635 1.00 57.66 105 SER A N 1
ATOM 847 C CA . SER A 1 105 ? -6.721 -14.724 24.965 1.00 57.66 105 SER A CA 1
ATOM 848 C C . SER A 1 105 ? -8.052 -15.478 25.128 1.00 57.66 105 SER A C 1
ATOM 850 O O . SER A 1 105 ? -8.246 -16.499 24.477 1.00 57.66 105 SER A O 1
ATOM 852 N N . GLN A 1 106 ? -8.962 -15.001 25.985 1.00 58.69 106 GLN A N 1
ATOM 853 C CA . GLN A 1 106 ? -10.253 -15.634 26.280 1.00 58.69 106 GLN A CA 1
ATOM 854 C C . GLN A 1 106 ? -11.412 -15.104 25.418 1.00 58.69 106 GLN A C 1
ATOM 856 O O . GLN A 1 106 ? -12.493 -15.688 25.429 1.00 58.69 106 GLN A O 1
ATOM 861 N N . GLN A 1 107 ? -11.215 -14.009 24.677 1.00 64.19 107 GLN A N 1
ATOM 862 C CA . GLN A 1 107 ? -12.264 -13.386 23.866 1.00 64.19 107 GLN A CA 1
ATOM 863 C C . GLN A 1 107 ? -12.214 -13.880 22.416 1.00 64.19 107 GLN A C 1
ATOM 865 O O . GLN A 1 107 ? -11.136 -14.102 21.862 1.00 64.19 107 GLN A O 1
ATOM 870 N N . ALA A 1 108 ? -13.383 -14.047 21.789 1.00 68.00 108 ALA A N 1
ATOM 871 C CA . ALA A 1 108 ? -13.464 -14.439 20.387 1.00 68.00 108 ALA A CA 1
ATOM 872 C C . ALA A 1 108 ? -12.761 -13.391 19.512 1.00 68.00 108 ALA A C 1
ATOM 874 O O . ALA A 1 108 ? -13.154 -12.227 19.470 1.00 68.00 108 ALA A O 1
ATOM 875 N N . VAL A 1 109 ? -11.702 -13.816 18.831 1.00 71.81 109 VAL A N 1
ATOM 876 C CA . VAL A 1 109 ? -10.888 -12.949 17.985 1.00 71.81 109 VAL A CA 1
ATOM 877 C C . VAL A 1 109 ? -11.616 -12.697 16.656 1.00 71.81 109 VAL A C 1
ATOM 879 O O . VAL A 1 109 ? -12.138 -13.655 16.071 1.00 71.81 109 VAL A O 1
ATOM 882 N N . PRO A 1 110 ? -11.652 -11.452 16.136 1.00 76.62 110 PRO A N 1
ATOM 883 C CA . PRO A 1 110 ? -12.237 -11.179 14.830 1.00 76.62 110 PRO A CA 1
ATOM 884 C C . PRO A 1 110 ? -11.598 -12.041 13.736 1.00 76.62 110 PRO A C 1
ATOM 886 O O . PRO A 1 110 ? -10.377 -12.114 13.617 1.00 76.62 110 PRO A O 1
ATOM 889 N N . LYS A 1 111 ? -12.431 -12.677 12.904 1.00 80.75 111 LYS A N 1
ATOM 890 C CA . LYS A 1 111 ? -11.967 -13.511 11.777 1.00 80.75 111 LYS A CA 1
ATOM 891 C C . LYS A 1 111 ? -11.444 -12.690 10.594 1.00 80.75 111 LYS A C 1
ATOM 893 O O . LYS A 1 111 ? -10.804 -13.242 9.707 1.00 80.75 111 LYS A O 1
ATOM 898 N N . ILE A 1 112 ? -11.764 -11.398 10.555 1.00 81.38 112 ILE A N 1
ATOM 899 C CA . ILE A 1 112 ? -11.408 -10.483 9.470 1.00 81.38 112 ILE A CA 1
ATOM 900 C C . ILE A 1 112 ? -10.122 -9.754 9.860 1.00 81.38 112 ILE A C 1
ATOM 902 O O . ILE A 1 112 ? -10.078 -9.108 10.906 1.00 81.38 112 ILE A O 1
ATOM 906 N N . GLY A 1 113 ? -9.084 -9.826 9.026 1.00 78.94 113 GLY A N 1
ATOM 907 C CA . GLY A 1 113 ? -7.857 -9.057 9.217 1.00 78.94 113 GLY A CA 1
ATOM 908 C C . GLY A 1 113 ? -7.983 -7.629 8.685 1.0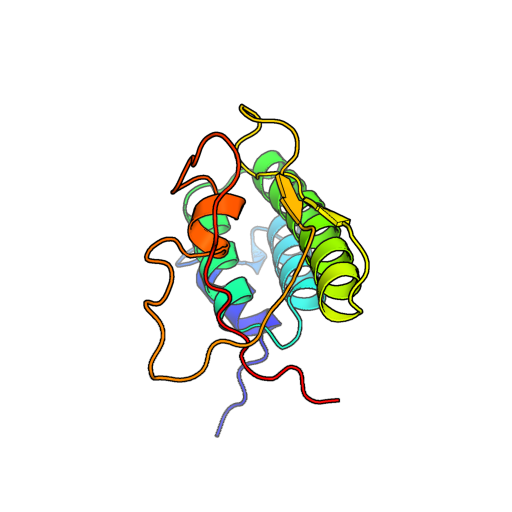0 78.94 113 GLY A C 1
ATOM 909 O O . GLY A 1 113 ? -8.594 -7.389 7.645 1.00 78.94 113 GLY A O 1
ATOM 910 N N . MET A 1 114 ? -7.347 -6.663 9.351 1.00 77.56 114 MET A N 1
ATOM 911 C CA . MET A 1 114 ? -7.305 -5.269 8.889 1.00 77.56 114 MET A CA 1
ATOM 912 C C . MET A 1 114 ? -6.664 -5.158 7.500 1.00 77.56 114 MET A C 1
ATOM 914 O O . MET A 1 114 ? -7.150 -4.414 6.654 1.00 77.56 114 MET A O 1
ATOM 918 N N . VAL A 1 115 ? -5.628 -5.958 7.231 1.00 76.06 115 VAL A N 1
ATOM 919 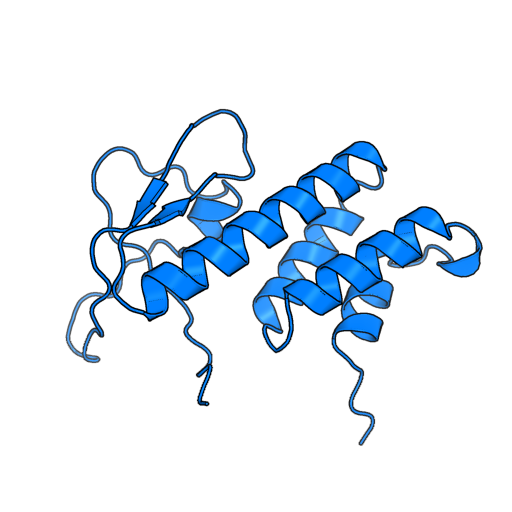C CA . VAL A 1 115 ? -4.985 -6.036 5.910 1.00 76.06 115 VAL A CA 1
ATOM 920 C C . VAL A 1 115 ? -5.955 -6.502 4.823 1.00 76.06 115 VAL A C 1
ATOM 922 O O . VAL A 1 115 ? -5.942 -5.946 3.727 1.00 76.06 115 VAL A O 1
ATOM 925 N N . ASP A 1 116 ? -6.847 -7.450 5.128 1.00 79.69 116 ASP A N 1
ATOM 926 C CA . ASP A 1 116 ? -7.826 -7.946 4.160 1.00 79.69 116 ASP A CA 1
ATOM 927 C C . ASP A 1 116 ? -8.836 -6.853 3.806 1.00 79.69 116 ASP A C 1
ATOM 929 O O . ASP A 1 116 ? -9.249 -6.740 2.656 1.00 79.69 116 ASP A O 1
ATOM 933 N N . VAL A 1 117 ? -9.209 -6.014 4.772 1.00 80.38 117 VAL A N 1
ATOM 934 C CA . VAL A 1 117 ? -10.148 -4.909 4.547 1.00 80.38 117 VAL A CA 1
ATOM 935 C C . VAL A 1 117 ? -9.509 -3.770 3.752 1.00 80.38 117 VAL A C 1
ATOM 937 O O . VAL A 1 117 ? -10.109 -3.239 2.818 1.00 80.38 117 VAL A O 1
ATOM 940 N N . VAL A 1 118 ? -8.285 -3.397 4.115 1.00 80.25 118 VAL A N 1
ATOM 941 C CA . VAL A 1 118 ? -7.545 -2.251 3.565 1.00 80.25 118 VAL A CA 1
ATOM 942 C C . VAL A 1 118 ? -7.145 -2.477 2.108 1.00 80.25 118 VAL A C 1
ATOM 944 O O . VAL A 1 118 ? -7.341 -1.599 1.265 1.00 80.25 118 VAL A O 1
ATOM 947 N N . TYR A 1 119 ? -6.692 -3.690 1.789 1.00 76.19 119 TYR A N 1
ATOM 948 C CA . TYR A 1 119 ? -6.378 -4.110 0.422 1.00 76.19 119 TYR A CA 1
ATOM 949 C C . TYR A 1 119 ? -7.600 -4.633 -0.356 1.00 76.19 119 TYR A C 1
ATOM 951 O O . TYR A 1 119 ? -7.470 -5.045 -1.504 1.00 76.19 119 TYR A O 1
ATOM 959 N N . GLY A 1 120 ? -8.799 -4.599 0.239 1.00 77.00 120 GLY A N 1
ATOM 960 C CA . GLY A 1 120 ? -10.062 -4.876 -0.452 1.00 77.00 120 GLY A CA 1
ATOM 961 C C . GLY A 1 120 ? -10.404 -6.356 -0.663 1.00 77.00 120 GLY A C 1
ATOM 962 O O . GLY A 1 120 ? -11.384 -6.651 -1.348 1.00 77.00 120 GLY A O 1
ATOM 963 N N . ARG A 1 121 ? -9.657 -7.289 -0.056 1.00 77.19 121 ARG A N 1
ATOM 964 C CA . ARG A 1 121 ? -9.991 -8.726 -0.039 1.00 77.19 121 ARG A CA 1
ATOM 965 C C . ARG A 1 121 ? -11.279 -8.995 0.746 1.00 77.19 121 ARG A C 1
ATOM 967 O O . ARG A 1 121 ? -12.083 -9.826 0.338 1.00 77.19 121 ARG A O 1
ATOM 974 N N . ALA A 1 122 ? -11.484 -8.284 1.852 1.00 79.81 122 ALA A N 1
ATOM 975 C CA . ALA A 1 122 ? -12.709 -8.306 2.636 1.00 79.81 122 ALA A CA 1
ATOM 976 C C . ALA A 1 122 ? -13.446 -6.970 2.486 1.00 79.81 122 ALA A C 1
ATOM 978 O O . ALA A 1 122 ? -12.860 -5.900 2.643 1.00 79.81 122 ALA A O 1
ATOM 979 N N . LYS A 1 123 ? -14.755 -7.021 2.224 1.00 81.38 123 LYS A N 1
ATOM 980 C CA . LYS A 1 123 ? -15.606 -5.827 2.079 1.00 81.38 123 LYS A CA 1
ATOM 981 C C . LYS A 1 123 ? -16.737 -5.840 3.112 1.00 81.38 123 LYS A C 1
ATOM 983 O O . LYS A 1 123 ? -17.905 -5.923 2.736 1.00 81.38 123 LYS A O 1
ATOM 988 N N . PRO A 1 124 ? -16.417 -5.803 4.419 1.00 78.75 124 PRO A N 1
ATOM 989 C CA . PRO A 1 124 ? -17.449 -5.735 5.441 1.00 78.75 124 PRO A CA 1
ATOM 990 C C . PRO A 1 124 ? -18.258 -4.442 5.281 1.00 78.75 124 PRO A C 1
ATOM 992 O O . PRO A 1 124 ? -17.707 -3.381 4.957 1.00 78.75 124 PRO A O 1
ATOM 995 N N . CYS A 1 125 ? -19.567 -4.564 5.495 1.00 75.88 125 CYS A N 1
ATOM 996 C CA . CYS A 1 125 ? -20.533 -3.471 5.465 1.00 75.88 125 CYS A CA 1
ATOM 997 C C . CYS A 1 125 ? -20.961 -3.124 6.898 1.00 75.88 125 CYS A C 1
ATOM 999 O O . CYS A 1 125 ? -21.118 -4.019 7.727 1.00 75.88 125 CYS A O 1
ATOM 1001 N N . GLY A 1 126 ? -21.174 -1.838 7.188 1.00 78.50 126 GLY A N 1
ATOM 1002 C CA . GLY A 1 126 ? -21.544 -1.373 8.529 1.00 78.50 126 GLY A CA 1
ATOM 1003 C C . GLY A 1 126 ? -20.377 -1.377 9.526 1.00 78.50 126 GLY A C 1
ATOM 1004 O O . GLY A 1 126 ? -19.215 -1.281 9.136 1.00 78.50 126 GLY A O 1
ATOM 1005 N N . LYS A 1 127 ? -20.689 -1.449 10.826 1.00 81.38 127 LYS A N 1
ATOM 1006 C CA . LYS A 1 127 ? -19.694 -1.529 11.907 1.00 81.38 127 LYS A CA 1
ATOM 1007 C C . LYS A 1 127 ? -19.162 -2.961 12.011 1.00 81.38 127 LYS A C 1
ATOM 1009 O O . LYS A 1 127 ? -19.947 -3.894 12.139 1.00 81.38 127 LYS A O 1
ATOM 1014 N N . PHE A 1 128 ? -17.844 -3.124 11.998 1.00 80.94 128 PHE A N 1
ATOM 1015 C CA . PHE A 1 128 ? -17.181 -4.419 12.152 1.00 80.94 128 PHE A CA 1
ATOM 1016 C C . PHE A 1 128 ? -15.895 -4.274 12.965 1.00 80.94 128 PHE A C 1
ATOM 1018 O O . PHE A 1 128 ? -15.348 -3.181 13.106 1.00 80.94 128 PHE A O 1
ATOM 1025 N N . GLU A 1 129 ? -15.416 -5.401 13.475 1.00 82.31 129 GLU A N 1
ATOM 1026 C CA . GLU A 1 129 ? -14.137 -5.520 14.165 1.00 82.31 129 GLU A CA 1
ATOM 1027 C C . GLU A 1 129 ? -13.135 -6.190 13.223 1.00 82.31 129 GLU A C 1
ATOM 1029 O O . GLU A 1 129 ? -13.487 -7.119 12.489 1.00 82.31 129 GLU A O 1
ATOM 1034 N N . ALA A 1 130 ? -11.892 -5.713 13.219 1.00 80.06 130 ALA A N 1
ATOM 1035 C CA . ALA A 1 130 ? -10.825 -6.278 12.407 1.00 80.06 130 ALA A CA 1
ATOM 1036 C C . ALA A 1 130 ? -9.577 -6.509 13.254 1.00 80.06 130 ALA A C 1
ATOM 1038 O O . ALA A 1 130 ? -9.196 -5.668 14.068 1.00 80.06 130 ALA A O 1
ATOM 1039 N N . LEU A 1 131 ? -8.929 -7.650 13.040 1.00 79.56 131 LEU A N 1
ATOM 1040 C CA . LEU A 1 131 ? -7.694 -7.993 13.719 1.00 79.56 131 LEU A CA 1
ATOM 1041 C C . LEU A 1 131 ? -6.521 -7.230 13.106 1.00 79.56 131 LEU A C 1
ATOM 1043 O O . LEU A 1 131 ? -6.296 -7.265 11.893 1.00 79.56 131 LEU A O 1
ATOM 1047 N N . THR A 1 132 ? -5.729 -6.596 13.962 1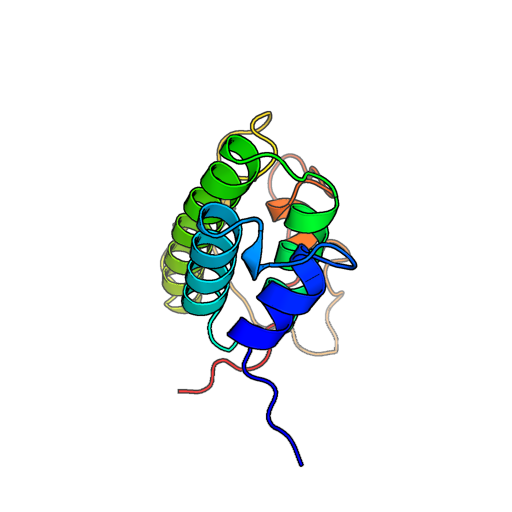.00 69.75 132 THR A N 1
ATOM 1048 C CA . THR A 1 132 ? -4.435 -6.038 13.591 1.00 69.75 132 THR A CA 1
ATOM 1049 C C . THR A 1 132 ? -3.329 -6.932 14.130 1.00 69.75 132 THR A C 1
ATOM 1051 O O . THR A 1 132 ? -3.254 -7.221 15.323 1.00 69.75 132 THR A O 1
ATOM 1054 N N . SER A 1 133 ? -2.439 -7.378 13.249 1.00 57.50 133 SER A N 1
ATOM 1055 C CA . SER A 1 133 ? -1.192 -8.003 13.675 1.00 57.50 133 SER A CA 1
ATOM 1056 C C . SER A 1 133 ? -0.240 -6.885 14.099 1.00 57.50 133 SER A C 1
ATOM 1058 O O . SER A 1 133 ? 0.551 -6.408 13.289 1.00 57.50 133 SER A O 1
ATOM 1060 N N . LEU A 1 134 ? -0.340 -6.408 15.345 1.00 49.09 134 LEU A N 1
ATOM 1061 C CA . LEU A 1 134 ? 0.701 -5.559 15.927 1.00 49.09 134 LEU A CA 1
ATOM 1062 C C . LEU A 1 134 ? 1.940 -6.439 16.156 1.00 49.09 134 LEU A C 1
ATOM 1064 O O . LEU A 1 134 ? 2.124 -7.008 17.229 1.00 49.09 134 LEU A O 1
ATOM 1068 N N . SER A 1 135 ? 2.812 -6.569 15.155 1.00 38.75 135 SER A N 1
ATOM 1069 C CA . SER A 1 135 ? 4.221 -6.785 15.475 1.00 38.75 135 SER A CA 1
ATOM 1070 C C . SER A 1 135 ? 4.669 -5.504 16.167 1.00 38.75 135 SER A C 1
ATOM 1072 O O . SER A 1 135 ? 4.802 -4.479 15.507 1.00 38.75 135 SER A O 1
ATOM 1074 N N . THR A 1 136 ? 4.755 -5.553 17.496 1.00 37.59 136 THR A N 1
ATOM 1075 C CA . THR A 1 136 ? 5.344 -4.554 18.398 1.00 37.59 136 THR A CA 1
ATOM 1076 C C . THR A 1 136 ? 6.196 -3.512 17.673 1.00 37.59 136 THR A C 1
ATOM 1078 O O . THR A 1 136 ? 7.393 -3.708 17.480 1.00 37.59 136 THR A O 1
ATOM 1081 N N . MET A 1 137 ? 5.584 -2.382 17.314 1.00 36.88 137 MET A N 1
ATOM 1082 C CA . MET A 1 137 ? 6.302 -1.121 17.170 1.00 36.88 137 MET A CA 1
ATOM 1083 C C . MET A 1 137 ? 6.583 -0.632 18.593 1.00 36.88 137 MET A C 1
ATOM 1085 O O . MET A 1 137 ? 5.905 0.252 19.108 1.00 36.88 137 MET A O 1
ATOM 1089 N N . ASN A 1 138 ? 7.510 -1.301 19.277 1.00 28.55 138 ASN A N 1
ATOM 1090 C CA . ASN A 1 138 ? 8.069 -0.770 20.511 1.00 28.55 138 ASN A CA 1
ATOM 1091 C C . ASN A 1 138 ? 9.043 0.339 20.104 1.00 28.55 138 ASN A C 1
ATOM 1093 O O . ASN A 1 138 ? 10.075 0.057 19.495 1.00 28.55 138 ASN A O 1
ATOM 1097 N N . LYS A 1 139 ? 8.680 1.584 20.414 1.00 33.53 139 LYS A N 1
ATOM 1098 C CA . LYS A 1 139 ? 9.665 2.610 20.758 1.00 33.53 139 LYS A CA 1
ATOM 1099 C C . LYS A 1 139 ? 9.983 2.491 22.240 1.00 33.53 139 LYS A C 1
ATOM 1101 O O . LYS A 1 139 ? 9.043 2.161 22.999 1.00 33.53 139 LYS A O 1
#